Protein AF-A0A947NJY9-F1 (afdb_monomer)

Solvent-accessible surface area (backbone atoms only — not comparable to full-atom values): 3024 Å² total; per-residue (Å²): 123,59,75,41,79,44,73,62,42,68,42,67,61,89,90,44,68,42,37,76,63,46,64,55,71,39,50,81,90,63,89,82,85,86,83,76,66,93,84,63,31,83,90,109

pLDDT: mean 94.4, std 4.09, range [76.25, 98.19]

Structure (mmCIF, N/CA/C/O backbone):
data_AF-A0A9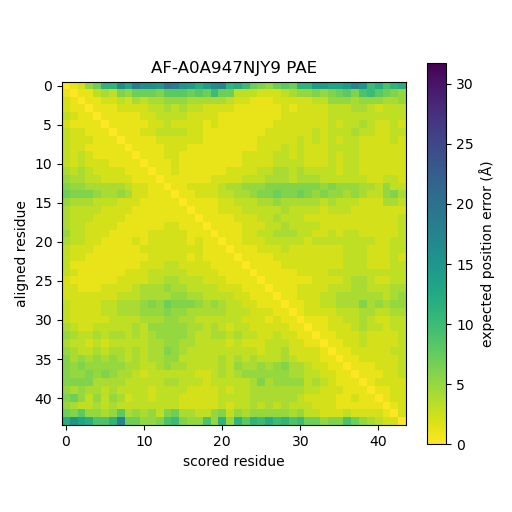47NJY9-F1
#
_entry.id   AF-A0A947NJY9-F1
#
loop_
_atom_site.group_PDB
_atom_site.id
_atom_site.type_symbol
_atom_site.label_atom_id
_atom_site.label_alt_id
_atom_site.label_comp_id
_atom_site.label_asym_id
_atom_site.label_entity_id
_atom_site.label_seq_id
_atom_site.pdbx_PDB_ins_code
_atom_site.Cartn_x
_atom_site.Cartn_y
_atom_site.Cartn_z
_atom_site.occupancy
_atom_site.B_iso_or_equiv
_atom_site.auth_seq_id
_atom_site.auth_comp_id
_atom_site.auth_asym_id
_atom_site.auth_atom_id
_atom_site.pdbx_PDB_model_num
ATOM 1 N N . MET A 1 1 ? -18.092 5.841 8.202 1.00 81.56 1 MET A N 1
ATOM 2 C CA . MET A 1 1 ? -17.419 6.938 7.474 1.00 81.56 1 MET A CA 1
ATOM 3 C C . MET A 1 1 ? -15.979 6.521 7.534 1.00 81.56 1 MET A C 1
ATOM 5 O O . MET A 1 1 ? -15.448 6.463 8.645 1.00 81.56 1 MET A O 1
ATOM 9 N N . ALA A 1 2 ? -15.436 6.109 6.392 1.00 91.81 2 ALA A N 1
ATOM 10 C CA . ALA A 1 2 ? -14.121 5.506 6.333 1.00 91.81 2 ALA A CA 1
ATOM 11 C C . ALA A 1 2 ? -13.094 6.435 6.989 1.00 91.81 2 ALA A C 1
ATOM 13 O O . ALA A 1 2 ? -13.106 7.650 6.783 1.00 91.81 2 ALA A O 1
ATOM 14 N N . ILE A 1 3 ? -12.246 5.866 7.844 1.00 97.31 3 ILE A N 1
ATOM 15 C CA . ILE A 1 3 ? -11.152 6.614 8.474 1.00 97.31 3 ILE A CA 1
ATOM 16 C C . ILE A 1 3 ? -9.955 6.730 7.528 1.00 97.31 3 ILE A C 1
ATOM 18 O O . ILE A 1 3 ? -9.129 7.626 7.692 1.00 97.31 3 ILE A O 1
ATOM 22 N N . ILE A 1 4 ? -9.876 5.828 6.548 1.00 97.12 4 ILE A N 1
ATOM 23 C CA . ILE A 1 4 ? -8.938 5.847 5.430 1.00 97.12 4 ILE A CA 1
ATOM 24 C C . ILE A 1 4 ? -9.746 5.523 4.177 1.00 97.12 4 ILE A C 1
ATOM 26 O 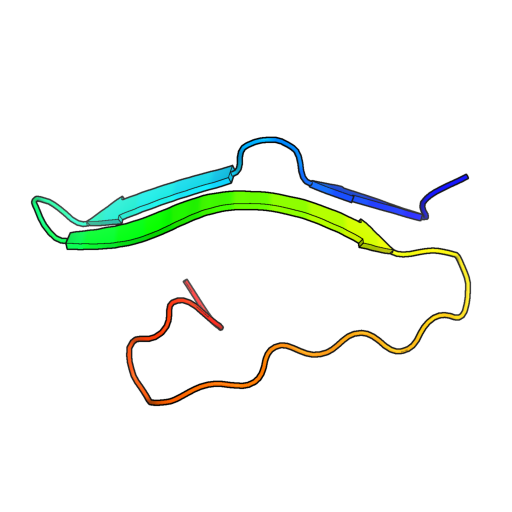O . ILE A 1 4 ? -10.459 4.526 4.160 1.00 97.12 4 ILE A O 1
ATOM 30 N N . GLU A 1 5 ? -9.593 6.342 3.145 1.00 97.75 5 GLU A N 1
ATOM 31 C CA . GLU A 1 5 ? -10.198 6.148 1.830 1.00 97.75 5 GLU A CA 1
ATOM 32 C C . GLU A 1 5 ? -9.087 6.258 0.782 1.00 97.75 5 GLU A C 1
ATOM 34 O O . GLU A 1 5 ? -8.320 7.229 0.756 1.00 97.75 5 GLU A O 1
ATOM 39 N N . VAL A 1 6 ? -8.964 5.233 -0.057 1.00 96.88 6 VAL A N 1
ATOM 40 C CA . VAL A 1 6 ? -8.010 5.178 -1.162 1.00 96.88 6 VAL A CA 1
ATOM 41 C C . VAL A 1 6 ? -8.794 4.999 -2.447 1.00 96.88 6 VAL A C 1
ATOM 43 O O . VAL A 1 6 ? -9.515 4.022 -2.608 1.00 96.88 6 VAL A O 1
ATOM 46 N N . ASN A 1 7 ? -8.595 5.919 -3.386 1.00 97.81 7 ASN A N 1
ATOM 47 C CA . ASN A 1 7 ? -9.258 5.902 -4.682 1.00 97.81 7 ASN A CA 1
ATOM 48 C C . ASN A 1 7 ? -8.224 5.911 -5.809 1.00 97.81 7 ASN A C 1
ATOM 50 O O . ASN A 1 7 ? -7.411 6.833 -5.905 1.00 97.81 7 ASN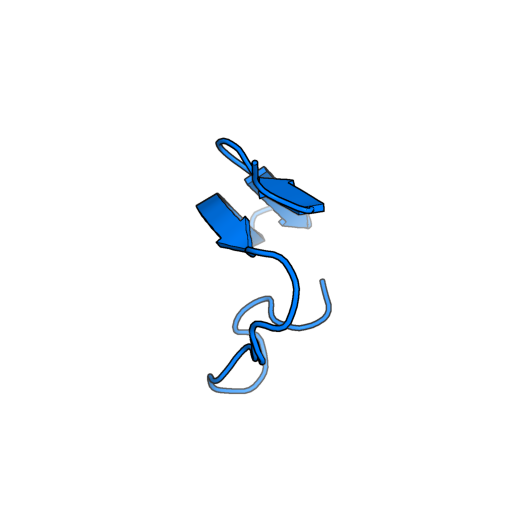 A O 1
ATOM 54 N N . ASN A 1 8 ? -8.276 4.892 -6.670 1.00 98.19 8 ASN A N 1
ATOM 55 C CA . ASN A 1 8 ? -7.513 4.777 -7.915 1.00 98.19 8 ASN A CA 1
ATOM 56 C C . ASN A 1 8 ? -6.002 5.008 -7.743 1.00 98.19 8 AS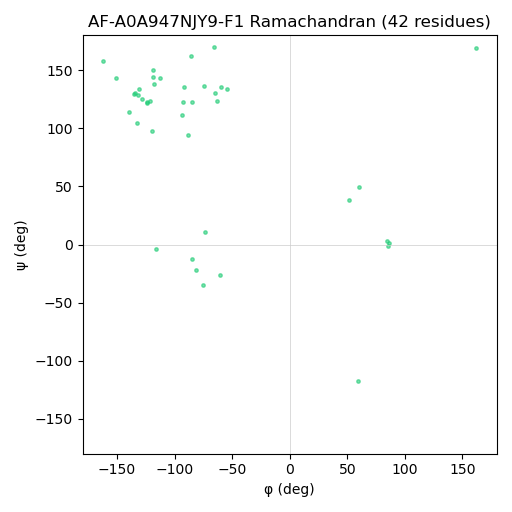N A C 1
ATOM 58 O O . ASN A 1 8 ? -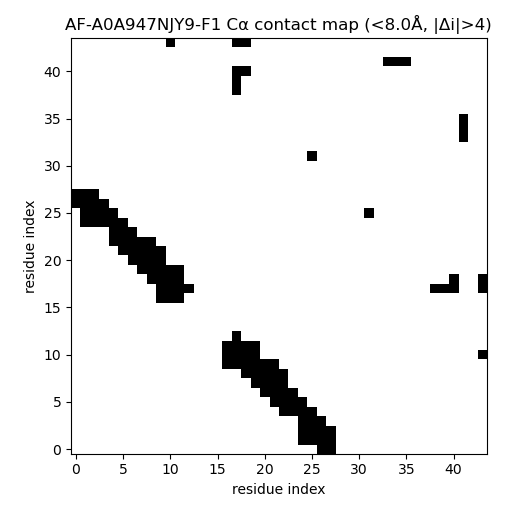5.348 5.625 -8.594 1.00 98.19 8 ASN A O 1
ATOM 62 N N . LEU A 1 9 ? -5.428 4.529 -6.636 1.00 96.94 9 LEU A N 1
ATOM 63 C CA . LEU A 1 9 ? -4.021 4.742 -6.322 1.00 96.94 9 LEU A CA 1
ATOM 64 C C . LEU A 1 9 ? -3.139 4.034 -7.352 1.00 96.94 9 LEU A C 1
ATOM 66 O O . LEU A 1 9 ? -3.305 2.850 -7.650 1.00 96.94 9 LEU A O 1
ATOM 70 N N . LYS A 1 10 ? -2.175 4.785 -7.887 1.00 97.19 10 LYS A N 1
ATOM 71 C CA . LYS A 1 10 ? -1.200 4.332 -8.881 1.00 97.19 10 LYS A CA 1
ATOM 72 C C . LYS A 1 10 ? 0.191 4.762 -8.441 1.00 97.19 10 LYS A C 1
ATOM 74 O O . LYS A 1 10 ? 0.426 5.937 -8.161 1.00 97.19 10 LYS A O 1
ATOM 79 N N . LYS A 1 11 ? 1.131 3.821 -8.408 1.00 95.81 11 LYS A N 1
ATOM 80 C CA . LYS A 1 11 ? 2.536 4.080 -8.082 1.00 95.81 11 LYS A CA 1
ATOM 81 C C . LYS A 1 11 ? 3.440 3.268 -8.986 1.00 95.81 11 LYS A C 1
ATOM 83 O O . LYS A 1 11 ? 3.479 2.041 -8.911 1.00 95.81 11 LYS A O 1
ATOM 88 N N . TYR A 1 12 ? 4.187 3.969 -9.834 1.00 96.62 12 TYR A N 1
ATOM 89 C CA . TYR A 1 12 ? 5.078 3.356 -10.812 1.00 96.62 12 TYR A CA 1
ATOM 90 C C . TYR A 1 12 ? 6.530 3.763 -10.565 1.00 96.62 12 TYR A C 1
ATOM 92 O O . TYR A 1 12 ? 6.821 4.905 -10.204 1.00 96.62 12 TYR A O 1
ATOM 100 N N . PHE A 1 13 ? 7.441 2.828 -10.814 1.00 94.75 13 PHE A N 1
ATOM 101 C CA . PHE A 1 13 ? 8.881 3.052 -10.834 1.00 94.75 13 PHE A CA 1
ATOM 102 C C . PHE A 1 13 ? 9.411 2.708 -12.224 1.00 94.75 13 PHE A C 1
ATOM 104 O O . PHE A 1 13 ? 9.619 1.541 -12.566 1.00 94.75 13 PHE A O 1
ATOM 111 N N . GLY A 1 14 ? 9.583 3.732 -13.061 1.00 95.31 14 GLY A N 1
ATOM 112 C CA . GLY A 1 14 ? 9.899 3.541 -14.474 1.00 95.31 14 GLY A CA 1
ATOM 113 C C . GLY A 1 14 ? 8.802 2.733 -15.172 1.00 95.31 14 GLY A C 1
ATOM 114 O O . GLY A 1 14 ? 7.655 3.164 -15.231 1.00 95.31 14 GLY A O 1
ATOM 115 N N . LYS A 1 15 ? 9.158 1.551 -15.689 1.00 95.00 15 LYS A N 1
ATOM 116 C CA . LYS A 1 15 ? 8.211 0.635 -16.351 1.00 95.00 15 LYS A CA 1
ATOM 117 C C . LYS A 1 15 ? 7.456 -0.275 -15.377 1.00 95.00 15 LYS A C 1
ATOM 119 O O . LYS A 1 15 ? 6.496 -0.924 -15.781 1.00 95.00 15 LYS A O 1
ATOM 124 N N . THR A 1 16 ? 7.887 -0.351 -14.121 1.00 94.00 16 THR A N 1
ATOM 125 C CA . THR A 1 16 ? 7.288 -1.247 -13.132 1.00 94.00 16 THR A CA 1
ATOM 126 C C . THR A 1 16 ? 6.079 -0.585 -12.501 1.00 9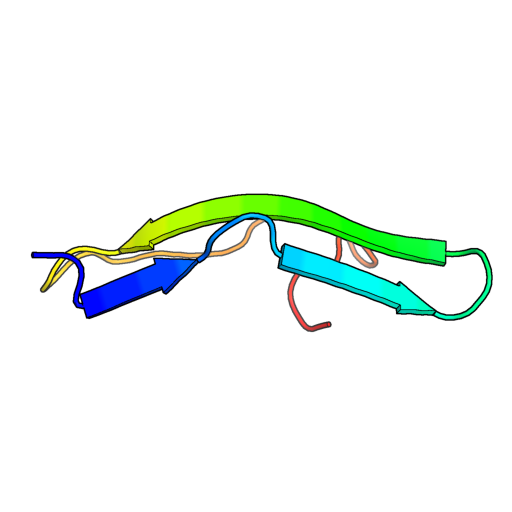4.00 16 THR A C 1
ATOM 128 O O . THR A 1 16 ? 6.198 0.475 -11.883 1.00 94.00 16 THR A O 1
ATOM 131 N N . LYS A 1 17 ? 4.923 -1.238 -12.607 1.00 95.19 17 LYS A N 1
ATOM 132 C CA . LYS A 1 17 ? 3.709 -0.819 -11.917 1.00 95.19 17 LYS A CA 1
ATOM 133 C C . LYS A 1 17 ? 3.647 -1.454 -10.532 1.00 95.19 17 LYS A C 1
ATOM 135 O O . LYS A 1 17 ? 3.229 -2.598 -10.403 1.00 95.19 17 LYS A O 1
ATOM 140 N N . ALA A 1 18 ? 4.124 -0.745 -9.515 1.00 95.50 18 ALA A N 1
ATOM 141 C CA . ALA A 1 18 ? 4.157 -1.280 -8.158 1.00 95.50 18 ALA A CA 1
ATOM 142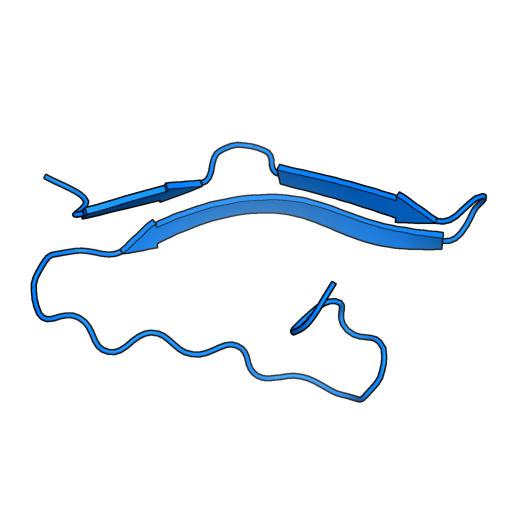 C C . ALA A 1 18 ? 2.771 -1.280 -7.497 1.00 95.50 18 ALA A C 1
ATOM 144 O O . ALA A 1 18 ? 2.442 -2.209 -6.770 1.00 95.50 18 ALA A O 1
ATOM 145 N N . VAL A 1 19 ? 1.953 -0.273 -7.804 1.00 96.25 19 VAL A N 1
ATOM 146 C CA . VAL A 1 19 ? 0.521 -0.223 -7.494 1.00 96.25 19 VAL A CA 1
ATOM 147 C C . VAL A 1 19 ? -0.200 0.266 -8.747 1.00 96.25 19 VAL A C 1
ATOM 149 O O . VAL A 1 19 ? 0.224 1.270 -9.324 1.00 96.25 19 VAL A O 1
ATOM 152 N N . ASP A 1 20 ? -1.252 -0.425 -9.190 1.00 96.75 20 ASP A N 1
ATOM 153 C CA . ASP A 1 20 ? -2.024 -0.063 -10.386 1.00 96.75 20 ASP A CA 1
ATOM 154 C C . ASP A 1 20 ? -3.525 -0.112 -10.096 1.00 96.75 20 ASP A C 1
ATOM 156 O O . ASP A 1 20 ? -4.112 -1.187 -10.019 1.00 96.75 20 ASP A O 1
ATOM 160 N N . ASP A 1 21 ? -4.118 1.070 -9.943 1.00 97.50 21 ASP A N 1
ATOM 161 C CA . ASP A 1 21 ? -5.563 1.284 -9.849 1.00 97.50 21 ASP A CA 1
ATOM 162 C C . ASP A 1 21 ? -6.245 0.578 -8.671 1.00 97.50 21 ASP A C 1
ATOM 164 O 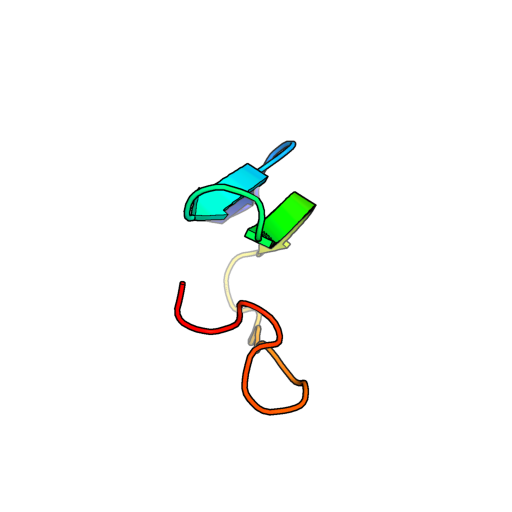O . ASP A 1 21 ? -7.257 -0.105 -8.830 1.00 97.50 21 ASP A O 1
ATOM 168 N N . ILE A 1 22 ? -5.684 0.739 -7.469 1.00 95.81 22 ILE A N 1
ATOM 169 C CA . ILE A 1 22 ? -6.299 0.179 -6.261 1.00 95.81 22 ILE A CA 1
ATOM 170 C C . ILE A 1 22 ? -7.234 1.193 -5.604 1.00 95.81 22 ILE A C 1
ATOM 172 O O . ILE A 1 22 ? -6.871 2.359 -5.423 1.00 95.81 22 ILE A O 1
ATOM 176 N N . SER A 1 23 ? -8.412 0.719 -5.205 1.00 97.06 23 SER A N 1
ATOM 177 C CA . SER A 1 23 ? -9.351 1.464 -4.372 1.00 97.06 23 SER A CA 1
ATOM 178 C C . SER A 1 23 ? -9.812 0.594 -3.212 1.00 97.06 23 SER A C 1
ATOM 180 O O . SER A 1 23 ? -10.131 -0.579 -3.418 1.00 97.06 23 SER A O 1
ATOM 182 N N . PHE A 1 24 ? -9.815 1.151 -2.007 1.00 96.00 24 PHE A N 1
ATOM 183 C CA . PHE A 1 24 ? -10.326 0.498 -0.806 1.00 96.00 24 PHE A CA 1
ATOM 184 C C . PHE A 1 24 ? -10.590 1.526 0.293 1.00 96.00 24 PHE A C 1
ATOM 186 O O . PHE A 1 24 ? -9.964 2.586 0.334 1.00 96.00 24 PHE A O 1
ATOM 193 N N . ASP A 1 25 ? -11.452 1.138 1.222 1.00 97.19 25 ASP A N 1
ATOM 194 C CA . ASP A 1 25 ? -11.787 1.904 2.414 1.00 97.19 25 ASP A CA 1
ATOM 195 C C . ASP A 1 25 ? -11.412 1.104 3.659 1.00 97.19 25 ASP A C 1
ATOM 197 O O . ASP A 1 25 ? -11.426 -0.128 3.642 1.00 97.19 25 ASP A O 1
ATOM 201 N N . VAL A 1 26 ? -11.076 1.805 4.739 1.00 97.12 26 VAL A N 1
ATOM 202 C CA . VAL A 1 26 ? -10.888 1.208 6.066 1.00 97.12 26 VAL A CA 1
ATOM 203 C C . VAL A 1 26 ? -11.805 1.919 7.044 1.00 97.12 26 VAL A C 1
ATOM 205 O O . VAL A 1 26 ? -11.725 3.140 7.227 1.00 97.12 26 VAL A O 1
ATOM 208 N N . GLU A 1 27 ? -12.673 1.155 7.697 1.00 97.00 27 GLU A N 1
ATOM 209 C CA . GLU A 1 27 ? -13.600 1.683 8.690 1.00 97.00 27 GLU A CA 1
ATOM 210 C C . GLU A 1 27 ? -12.961 1.764 10.084 1.00 97.00 27 GLU A C 1
ATOM 212 O O . GLU A 1 27 ? -11.933 1.161 10.407 1.00 97.00 27 GLU A O 1
ATOM 217 N N . LYS A 1 28 ? -13.577 2.558 10.962 1.00 97.06 28 LYS A N 1
ATOM 218 C CA . LYS A 1 28 ? -13.070 2.740 12.324 1.00 97.06 28 LYS A CA 1
ATOM 219 C C . LYS A 1 28 ? -13.092 1.418 13.100 1.00 97.06 28 LYS A C 1
ATOM 221 O O . LYS A 1 28 ? -14.154 0.848 13.324 1.00 97.06 28 LYS A O 1
ATOM 226 N N . GLY A 1 29 ? -11.929 1.012 13.612 1.00 96.19 29 GLY A N 1
ATOM 227 C CA . GLY A 1 29 ? -11.774 -0.210 14.411 1.00 96.19 29 GLY A CA 1
ATOM 228 C C . GLY A 1 29 ? -11.534 -1.474 13.581 1.00 96.19 29 GLY A C 1
ATOM 229 O O . GLY A 1 29 ? -11.384 -2.548 14.158 1.00 96.19 29 GLY A O 1
ATOM 230 N N . GLU A 1 30 ? -11.467 -1.351 12.256 1.00 95.75 30 GLU A N 1
ATOM 231 C CA . GLU A 1 30 ? -11.108 -2.444 11.362 1.00 95.75 30 GLU A CA 1
ATOM 232 C C . GLU A 1 30 ? -9.601 -2.734 11.418 1.00 95.75 30 GLU A C 1
ATOM 234 O O . GLU A 1 30 ? -8.769 -1.822 11.419 1.00 95.75 30 GLU A O 1
ATOM 239 N N . ILE A 1 31 ? -9.242 -4.020 11.468 1.00 94.56 31 ILE A N 1
ATOM 240 C CA . ILE A 1 31 ? -7.855 -4.467 11.318 1.00 94.56 31 ILE A CA 1
ATOM 241 C C . ILE A 1 31 ? -7.642 -4.800 9.846 1.00 94.56 31 ILE A C 1
ATOM 243 O O .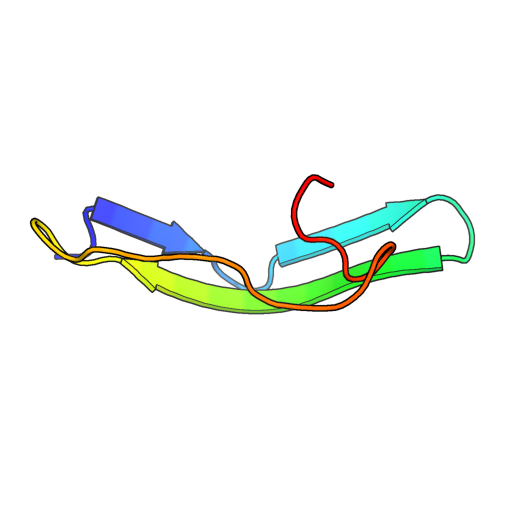 ILE A 1 31 ? -8.171 -5.792 9.348 1.00 94.56 31 ILE A O 1
ATOM 247 N N . TYR A 1 32 ? -6.833 -3.987 9.175 1.00 94.31 32 TYR A N 1
ATOM 248 C CA . TYR A 1 32 ? -6.517 -4.139 7.760 1.00 94.31 32 TYR A CA 1
ATOM 249 C C . TYR A 1 32 ? -5.043 -4.515 7.569 1.00 94.31 32 TYR A C 1
ATOM 251 O O . TYR A 1 32 ? -4.171 -4.034 8.296 1.00 94.31 32 TYR A O 1
ATOM 259 N N . GLY A 1 33 ? -4.740 -5.371 6.591 1.00 93.25 33 GLY A N 1
ATOM 260 C CA . GLY A 1 33 ? -3.375 -5.823 6.324 1.00 93.25 33 GLY A CA 1
ATOM 261 C C . GLY A 1 33 ? -3.140 -6.176 4.859 1.00 93.25 33 GLY A C 1
ATOM 262 O O . GLY A 1 33 ? -4.002 -6.746 4.196 1.00 93.25 33 GLY A O 1
ATOM 263 N N . PHE A 1 34 ? -1.942 -5.867 4.362 1.00 92.75 34 PHE A N 1
ATOM 264 C CA . PHE A 1 34 ? -1.519 -6.237 3.013 1.00 92.75 34 PHE A CA 1
ATOM 265 C C . PHE A 1 34 ? -0.777 -7.576 3.030 1.00 92.75 34 PHE A C 1
ATOM 267 O O . PHE A 1 34 ? 0.261 -7.711 3.682 1.00 92.75 34 PHE A O 1
ATOM 274 N N . LEU A 1 35 ? -1.269 -8.554 2.266 1.00 93.31 35 LEU A N 1
ATOM 275 C CA . LEU A 1 35 ? -0.653 -9.872 2.105 1.00 93.31 35 LEU A CA 1
ATOM 276 C C . LEU A 1 35 ? -0.258 -10.107 0.645 1.00 93.31 35 LEU A C 1
ATOM 278 O O . LEU A 1 35 ? -1.001 -9.785 -0.275 1.00 93.31 35 LEU A O 1
ATOM 282 N N . GLY A 1 36 ? 0.921 -10.687 0.429 1.00 92.56 36 GLY A N 1
ATOM 283 C CA . GLY A 1 36 ? 1.415 -11.006 -0.908 1.00 92.56 36 GLY A CA 1
ATOM 284 C C . GLY A 1 36 ? 2.925 -11.245 -0.942 1.00 92.56 36 GLY A C 1
ATOM 285 O O . GLY A 1 36 ? 3.620 -10.931 0.031 1.00 92.56 36 GLY A O 1
ATOM 286 N N . PRO A 1 37 ? 3.464 -11.763 -2.057 1.00 94.06 37 PRO A N 1
ATOM 287 C CA . PRO A 1 37 ? 4.890 -12.052 -2.212 1.00 94.06 37 PRO A CA 1
ATOM 288 C C . PRO A 1 37 ? 5.765 -10.784 -2.204 1.00 94.06 37 PRO A C 1
ATOM 290 O O . PRO A 1 37 ? 5.271 -9.651 -2.250 1.00 94.06 37 PRO A O 1
ATOM 293 N N . ASN A 1 38 ? 7.088 -10.955 -2.126 1.00 93.00 38 ASN A N 1
ATOM 294 C CA . ASN A 1 38 ? 8.037 -9.844 -2.261 1.00 93.00 38 ASN A CA 1
ATOM 295 C C . ASN A 1 38 ? 7.874 -9.164 -3.626 1.00 93.00 38 ASN A C 1
ATOM 297 O O . ASN A 1 38 ? 7.729 -9.835 -4.642 1.00 93.00 38 ASN A O 1
ATOM 301 N N . GLY A 1 39 ? 7.871 -7.828 -3.633 1.00 89.56 39 GLY A N 1
ATOM 302 C CA . GLY A 1 39 ? 7.633 -7.037 -4.845 1.00 89.56 39 GLY A CA 1
ATOM 303 C C . GLY A 1 39 ? 6.161 -6.773 -5.186 1.00 89.56 39 GLY A C 1
ATOM 304 O O . GLY A 1 39 ? 5.903 -6.038 -6.128 1.00 89.56 39 GLY A O 1
ATOM 305 N N . ALA A 1 40 ? 5.193 -7.278 -4.409 1.00 91.50 40 ALA A N 1
ATOM 306 C CA . ALA A 1 40 ? 3.757 -7.069 -4.660 1.00 91.50 40 ALA A CA 1
ATOM 307 C C . ALA A 1 40 ? 3.218 -5.654 -4.329 1.00 91.50 40 ALA A C 1
ATOM 309 O O . ALA A 1 40 ? 2.011 -5.478 -4.242 1.00 91.50 40 ALA A O 1
ATOM 310 N N . GLY A 1 41 ? 4.081 -4.668 -4.059 1.00 89.44 41 GLY A N 1
ATOM 311 C CA . GLY A 1 41 ? 3.651 -3.286 -3.786 1.00 89.44 41 GLY A CA 1
ATOM 312 C C . GLY A 1 41 ? 3.244 -2.968 -2.341 1.00 89.44 41 GLY A C 1
ATOM 313 O O . GLY A 1 41 ? 2.881 -1.840 -2.053 1.00 89.44 41 GLY A O 1
ATOM 314 N N . LYS A 1 42 ? 3.361 -3.914 -1.398 1.00 94.88 42 LYS A N 1
ATOM 315 C CA . LYS A 1 42 ? 2.889 -3.752 0.000 1.00 94.88 42 LYS A CA 1
ATOM 316 C C . LYS A 1 42 ? 3.533 -2.608 0.806 1.00 94.88 42 LYS A C 1
ATOM 318 O O . LYS A 1 42 ? 2.949 -2.159 1.782 1.00 94.88 42 LYS A O 1
ATOM 323 N N . THR A 1 43 ? 4.758 -2.205 0.465 1.00 89.81 43 THR A N 1
ATOM 324 C CA . THR A 1 43 ? 5.550 -1.185 1.198 1.00 89.81 43 THR A CA 1
ATOM 325 C C . THR A 1 43 ? 5.817 0.059 0.342 1.00 89.81 43 THR A C 1
ATOM 327 O O . THR A 1 43 ? 6.475 0.990 0.792 1.00 89.81 43 THR A O 1
ATOM 330 N N . THR A 1 44 ? 5.388 0.033 -0.920 1.00 76.25 44 THR A N 1
ATOM 331 C CA . THR A 1 44 ? 5.739 1.006 -1.960 1.00 76.25 44 THR A CA 1
ATOM 332 C C . THR A 1 44 ? 4.722 2.129 -2.071 1.00 76.25 44 THR A C 1
ATOM 334 O O . THR A 1 44 ? 3.518 1.818 -1.993 1.00 76.25 44 THR A O 1
#

Secondary structure (DSSP, 8-state):
--SEEEEEEEEEETTEEEEEEEEEEE-TT-------STTSSTT-

Sequence (44 aa):
MAIIEVNNLKKYFGKTKAVDDISFDVEKGEIYGFLGPNGAGKTT

Foldseek 3Di:
DFPDWDFQDWDDDVPRTLDGGDTDTHHPPDDDADDDDPSNNRVD

Radius of gyration: 12.02 Å; Cα contacts (8 Å, |Δi|>4): 60; chains: 1; bounding box: 27×19×31 Å

Mean predicted aligned error: 2.94 Å

Nearest PDB structures (foldseek):
  2yyz-assembly1_A  TM=9.325E-01  e=1.476E-02  Thermotoga maritima MSB8
  2d62-assembly1_A-2  TM=9.516E-01  e=6.595E-02  Pyrococcus horikoshii
  1g29-assembly1_1  TM=9.454E-01  e=9.268E-02  Thermococcus litoralis
  6ic4-assembly1_J  TM=8.213E-01  e=1.302E-01  Acinetobacter baumannii
  8vp6-assembly1_A  TM=7.396E-01  e=5.436E-01  Acetivibrio thermocellus ATCC 27405